Protein AF-A0A975Q395-F1 (afdb_monomer)

Structure (mmCIF, N/CA/C/O backbone):
data_AF-A0A975Q395-F1
#
_entry.id   AF-A0A975Q395-F1
#
loop_
_atom_site.group_PDB
_atom_site.id
_atom_site.type_symbol
_atom_site.label_atom_id
_atom_site.label_alt_id
_atom_site.label_comp_id
_atom_site.label_asym_id
_atom_site.label_entity_id
_atom_site.label_seq_id
_atom_site.pdbx_PDB_ins_code
_atom_site.Cartn_x
_atom_site.Cartn_y
_atom_site.Cartn_z
_atom_site.occupancy
_atom_site.B_iso_or_equiv
_atom_site.auth_seq_id
_atom_site.auth_comp_id
_atom_site.auth_asym_id
_atom_site.auth_atom_id
_atom_site.pdbx_PDB_model_num
ATOM 1 N N . MET A 1 1 ? -1.078 -1.842 -5.991 1.00 83.56 1 MET A N 1
ATOM 2 C CA . MET A 1 1 ? -2.317 -2.585 -6.320 1.00 83.56 1 MET A CA 1
ATOM 3 C C . MET A 1 1 ? -2.802 -3.463 -5.162 1.00 83.56 1 MET A C 1
ATOM 5 O O . MET A 1 1 ? -3.926 -3.251 -4.735 1.00 83.56 1 MET A O 1
ATOM 9 N N . LYS A 1 2 ? -1.968 -4.351 -4.591 1.00 90.62 2 LYS A N 1
ATOM 10 C CA . LYS A 1 2 ? -2.314 -5.264 -3.472 1.00 90.62 2 LYS A CA 1
ATOM 11 C C . LYS A 1 2 ? -3.186 -4.651 -2.353 1.00 90.62 2 LYS A C 1
ATOM 13 O O . LYS A 1 2 ? -4.261 -5.162 -2.075 1.00 90.62 2 LYS A O 1
ATOM 18 N N . VAL A 1 3 ? -2.777 -3.516 -1.772 1.00 92.75 3 VAL A N 1
ATOM 19 C CA . VAL A 1 3 ? -3.537 -2.830 -0.699 1.00 92.75 3 VAL A CA 1
ATOM 20 C C . VAL A 1 3 ? -4.941 -2.417 -1.144 1.00 92.75 3 VAL A C 1
ATOM 22 O O . VAL A 1 3 ? -5.898 -2.609 -0.407 1.00 92.75 3 VAL A O 1
ATOM 25 N N . ARG A 1 4 ? -5.093 -1.888 -2.363 1.00 92.69 4 ARG A N 1
ATOM 26 C CA . ARG A 1 4 ? -6.398 -1.450 -2.881 1.00 92.69 4 ARG A CA 1
ATOM 27 C C . ARG A 1 4 ? -7.361 -2.626 -3.049 1.00 92.69 4 ARG A C 1
ATOM 29 O O . ARG A 1 4 ? -8.549 -2.469 -2.804 1.00 92.69 4 ARG A O 1
ATOM 36 N N . LEU A 1 5 ? -6.835 -3.785 -3.442 1.00 92.94 5 LEU A N 1
ATOM 37 C CA . LEU A 1 5 ? -7.609 -5.014 -3.576 1.00 92.94 5 LEU A CA 1
ATOM 38 C C . LEU A 1 5 ? -8.050 -5.555 -2.211 1.00 92.94 5 LEU A C 1
ATOM 40 O O . LEU A 1 5 ? -9.220 -5.870 -2.037 1.00 92.94 5 LEU A O 1
ATOM 44 N N . PHE A 1 6 ? -7.146 -5.561 -1.227 1.00 94.81 6 PHE A N 1
ATOM 45 C CA . PHE A 1 6 ? -7.500 -5.885 0.155 1.00 94.81 6 PHE A CA 1
ATOM 46 C C . PHE A 1 6 ? -8.615 -4.971 0.683 1.00 94.81 6 PHE A C 1
ATOM 48 O O . PHE A 1 6 ? -9.611 -5.462 1.198 1.00 94.81 6 PHE A O 1
ATOM 55 N N . LEU A 1 7 ? -8.478 -3.650 0.521 1.00 94.56 7 LEU A N 1
ATOM 56 C CA . LEU A 1 7 ? -9.487 -2.694 0.987 1.00 94.56 7 LEU A CA 1
ATOM 57 C C . LEU A 1 7 ? -10.838 -2.899 0.289 1.00 94.56 7 LEU A C 1
ATOM 59 O O . LEU A 1 7 ? -11.875 -2.658 0.900 1.00 94.56 7 LEU A O 1
ATOM 63 N N . LEU A 1 8 ? -10.839 -3.343 -0.972 1.00 94.00 8 LEU A N 1
ATOM 64 C CA . LEU A 1 8 ? -12.060 -3.671 -1.707 1.00 94.00 8 LEU A CA 1
ATOM 65 C C . LEU A 1 8 ? -12.758 -4.892 -1.102 1.00 94.00 8 LEU A C 1
ATOM 67 O O . LEU A 1 8 ? -13.934 -4.803 -0.765 1.00 94.00 8 LEU A O 1
ATOM 71 N N . GLU A 1 9 ? -12.046 -6.011 -0.951 1.00 94.19 9 GLU A N 1
ATOM 72 C CA . GLU A 1 9 ? -12.632 -7.259 -0.436 1.00 94.19 9 GLU A CA 1
ATOM 73 C C . GLU A 1 9 ? -13.001 -7.171 1.047 1.00 94.19 9 GLU A C 1
ATOM 75 O O . GLU A 1 9 ? -14.011 -7.730 1.466 1.00 94.19 9 GLU A O 1
ATOM 80 N N . ALA A 1 10 ? -12.243 -6.397 1.825 1.00 93.75 10 ALA A N 1
ATOM 81 C CA . ALA A 1 10 ? -12.565 -6.089 3.212 1.00 93.75 10 ALA A CA 1
ATOM 82 C C . ALA A 1 10 ? -13.753 -5.117 3.363 1.00 93.75 10 ALA A C 1
ATOM 84 O O . ALA A 1 10 ? -14.196 -4.877 4.483 1.00 93.75 10 ALA A O 1
ATOM 85 N N . GLY A 1 11 ? -14.240 -4.514 2.271 1.00 93.38 11 GLY A N 1
ATOM 86 C CA . GLY A 1 11 ? -15.295 -3.497 2.310 1.00 93.38 11 GLY A CA 1
ATOM 87 C C . GLY A 1 11 ? -14.857 -2.149 2.901 1.00 93.38 11 GLY A C 1
ATOM 88 O O . GLY A 1 11 ? -15.705 -1.317 3.199 1.00 93.38 11 GLY A O 1
ATOM 89 N N . LEU A 1 12 ? -13.549 -1.917 3.042 1.00 93.69 12 LEU A N 1
ATOM 90 C CA . LEU A 1 12 ? -12.950 -0.742 3.689 1.00 93.69 12 LEU A CA 1
ATOM 91 C C . LEU A 1 12 ? -12.633 0.403 2.720 1.00 93.69 12 LEU A C 1
ATOM 93 O O . LEU A 1 12 ? -12.220 1.474 3.154 1.00 93.69 12 LEU A O 1
ATOM 97 N N . LEU A 1 13 ? -12.802 0.211 1.406 1.00 91.94 13 LEU A N 1
ATOM 98 C CA . LEU A 1 13 ? -12.572 1.275 0.419 1.00 91.94 13 LEU A CA 1
ATOM 99 C C . LEU A 1 13 ? -13.284 2.605 0.733 1.00 91.94 13 LEU A C 1
ATOM 101 O O . LEU A 1 13 ? -12.658 3.637 0.517 1.00 91.94 13 LEU A O 1
ATOM 105 N N . PRO A 1 14 ? -14.541 2.632 1.220 1.00 92.12 14 PRO A N 1
ATOM 106 C CA . PRO A 1 14 ? -15.214 3.890 1.555 1.00 92.12 14 PRO A CA 1
ATOM 107 C C . PRO A 1 14 ? -14.629 4.608 2.779 1.00 92.12 14 PRO A C 1
ATOM 109 O O . PRO A 1 14 ? -14.914 5.784 2.981 1.00 92.12 14 PRO A O 1
ATOM 112 N N . GLU A 1 15 ? -13.848 3.911 3.607 1.00 90.31 15 GLU A N 1
ATOM 113 C CA . GLU A 1 15 ? -13.273 4.436 4.852 1.00 90.31 15 GLU A CA 1
ATOM 114 C C . GLU A 1 15 ? -11.880 5.047 4.651 1.00 90.31 15 GLU A C 1
ATOM 116 O O . GLU A 1 15 ? -11.310 5.617 5.582 1.00 90.31 15 GLU A O 1
ATOM 121 N N . VAL A 1 16 ? -11.320 4.933 3.445 1.00 91.06 16 VAL A N 1
ATOM 122 C CA . VAL A 1 16 ? -9.986 5.434 3.117 1.00 91.06 16 VAL A CA 1
ATOM 123 C C . VAL A 1 16 ? -10.042 6.503 2.034 1.00 91.06 16 VAL A C 1
ATOM 125 O O . VAL A 1 16 ? -10.790 6.396 1.063 1.00 91.06 16 VAL A O 1
ATOM 128 N N . ASP A 1 17 ? -9.186 7.512 2.160 1.00 93.19 17 ASP A N 1
ATOM 129 C CA . ASP A 1 17 ? -8.898 8.423 1.056 1.00 93.19 17 ASP A CA 1
ATOM 130 C C . ASP A 1 17 ? -7.693 7.898 0.265 1.00 93.19 17 ASP A C 1
ATOM 132 O O . ASP A 1 17 ? -6.634 7.606 0.828 1.00 93.19 17 ASP A O 1
ATOM 136 N N . ILE A 1 18 ? -7.862 7.735 -1.047 1.00 92.06 18 ILE A N 1
ATOM 137 C CA . ILE A 1 18 ? -6.828 7.197 -1.933 1.00 92.06 18 ILE A CA 1
ATOM 138 C C . ILE A 1 18 ? -6.309 8.323 -2.813 1.00 92.06 18 ILE A C 1
ATOM 140 O O . ILE A 1 18 ? -6.895 8.647 -3.847 1.00 92.06 18 ILE A O 1
ATOM 144 N N . LYS A 1 19 ? -5.130 8.834 -2.462 1.00 91.69 19 LYS A N 1
ATOM 145 C CA . LYS A 1 19 ? -4.364 9.724 -3.332 1.00 91.69 19 LYS A CA 1
ATOM 146 C C . LYS 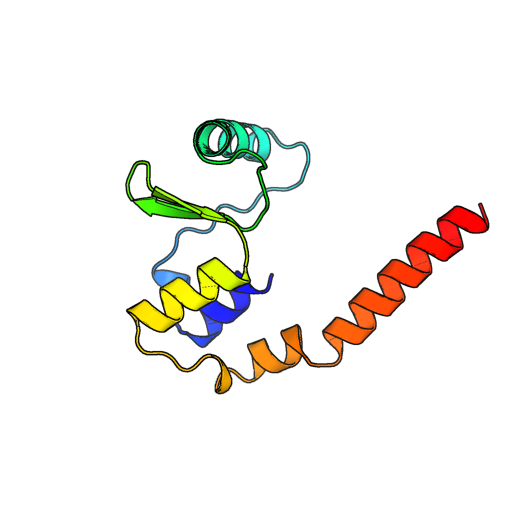A 1 19 ? -3.497 8.900 -4.284 1.00 91.69 19 LYS A C 1
ATOM 148 O O . LYS A 1 19 ? -2.494 8.316 -3.878 1.00 91.69 19 LYS A O 1
ATOM 153 N N . ALA A 1 20 ? -3.907 8.833 -5.549 1.00 90.31 20 ALA A N 1
ATOM 154 C CA . ALA A 1 20 ? -3.126 8.246 -6.634 1.00 90.31 20 ALA A CA 1
ATOM 155 C C . ALA A 1 20 ? -2.508 9.357 -7.489 1.00 90.31 20 ALA A C 1
ATOM 157 O O . ALA A 1 20 ? -3.139 10.383 -7.723 1.00 90.31 20 ALA A O 1
ATOM 158 N N . PHE A 1 21 ? -1.289 9.132 -7.955 1.00 91.25 21 PHE A N 1
ATOM 159 C CA . PHE A 1 21 ? -0.544 10.049 -8.808 1.00 91.25 21 PHE A CA 1
ATOM 160 C C . PHE A 1 21 ? 0.309 9.238 -9.781 1.00 91.25 21 PHE A C 1
ATOM 162 O O . PHE A 1 21 ? 0.664 8.089 -9.499 1.00 91.25 21 PHE A O 1
ATOM 169 N N . ASP A 1 22 ? 0.629 9.848 -10.915 1.00 89.31 22 ASP A N 1
ATOM 170 C CA . ASP A 1 22 ? 1.617 9.313 -11.844 1.00 89.31 22 ASP A CA 1
ATOM 171 C C . ASP A 1 22 ? 3.034 9.734 -11.411 1.00 89.31 22 ASP A C 1
ATOM 173 O O . ASP A 1 22 ? 3.183 10.752 -10.718 1.00 89.31 22 ASP A O 1
ATOM 177 N N . PRO A 1 23 ? 4.074 8.981 -11.812 1.00 86.38 23 PRO A N 1
ATOM 178 C CA . PRO A 1 23 ? 5.458 9.377 -11.581 1.00 86.38 23 PRO A CA 1
ATOM 179 C C . PRO A 1 23 ? 5.782 10.752 -12.179 1.00 86.38 23 PRO A C 1
ATOM 181 O O . PRO A 1 23 ? 5.215 11.151 -13.198 1.00 86.38 23 PRO A O 1
ATOM 184 N N . ASP A 1 24 ? 6.719 11.457 -11.551 1.00 87.56 24 ASP A N 1
ATOM 185 C CA . ASP A 1 24 ? 7.252 12.765 -11.943 1.00 87.56 24 ASP A CA 1
ATOM 186 C C . ASP A 1 24 ? 6.216 13.906 -11.946 1.00 87.56 24 ASP A C 1
ATOM 188 O O . ASP A 1 24 ? 6.411 14.969 -12.551 1.00 87.56 24 ASP A O 1
ATOM 192 N N . THR A 1 25 ? 5.110 13.734 -11.220 1.00 92.62 25 THR A N 1
ATOM 193 C CA . THR A 1 25 ? 4.064 14.756 -11.093 1.00 92.62 25 THR A CA 1
ATOM 194 C C . THR A 1 25 ? 4.293 15.690 -9.894 1.00 92.62 25 THR A C 1
ATOM 196 O O . THR A 1 25 ? 4.981 15.348 -8.928 1.00 92.62 25 THR A O 1
ATOM 199 N N . PRO A 1 26 ? 3.729 16.916 -9.908 1.00 91.69 26 PRO A N 1
ATOM 200 C CA . PRO A 1 26 ? 3.711 17.778 -8.723 1.00 91.69 26 PRO A CA 1
ATOM 201 C C . PRO A 1 26 ? 3.047 17.117 -7.504 1.00 91.69 26 PRO A C 1
ATOM 203 O O . PRO A 1 26 ? 3.483 17.347 -6.377 1.00 91.69 26 PRO A O 1
ATOM 206 N N . ASP A 1 27 ? 2.037 16.272 -7.730 1.00 89.94 27 ASP A N 1
ATOM 207 C CA . ASP A 1 27 ? 1.339 15.550 -6.666 1.00 89.94 27 ASP A CA 1
ATOM 208 C C . ASP A 1 27 ? 2.242 14.527 -5.973 1.00 89.94 27 ASP A C 1
ATOM 210 O O . ASP A 1 27 ? 2.251 14.472 -4.742 1.00 89.94 27 ASP A O 1
ATOM 214 N N . GLU A 1 28 ? 3.046 13.773 -6.734 1.00 91.75 28 GLU A N 1
ATOM 215 C CA . GLU A 1 28 ? 4.058 12.869 -6.173 1.00 91.75 28 GLU A CA 1
ATOM 216 C C . GLU A 1 28 ? 5.071 13.629 -5.315 1.00 91.75 28 GLU A C 1
ATOM 218 O O . GLU A 1 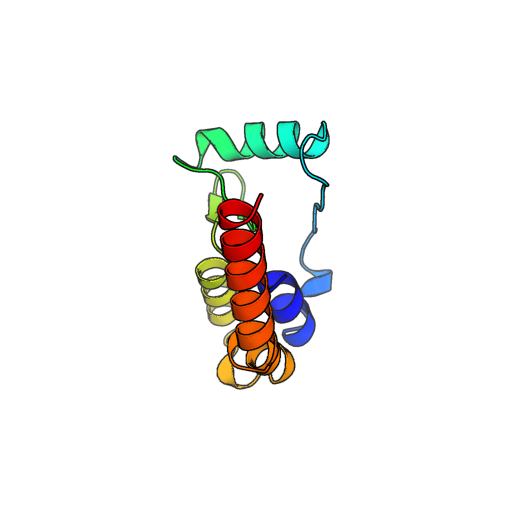28 ? 5.380 13.199 -4.203 1.00 91.75 28 GLU A O 1
ATOM 223 N N . ARG A 1 29 ? 5.572 14.775 -5.800 1.00 91.12 29 ARG A N 1
ATOM 224 C CA . ARG A 1 29 ? 6.539 15.598 -5.055 1.00 91.12 29 ARG A CA 1
ATOM 225 C C . ARG A 1 29 ? 5.959 16.093 -3.738 1.00 91.12 29 ARG A C 1
ATOM 227 O O . ARG A 1 29 ? 6.596 15.927 -2.705 1.00 91.12 29 ARG A O 1
ATOM 234 N N . SER A 1 30 ? 4.733 16.610 -3.761 1.00 91.69 30 SER A N 1
ATOM 235 C CA . SER A 1 30 ? 4.042 17.058 -2.550 1.00 91.69 30 SER A CA 1
ATOM 236 C C . SER A 1 30 ? 3.848 15.921 -1.538 1.00 91.69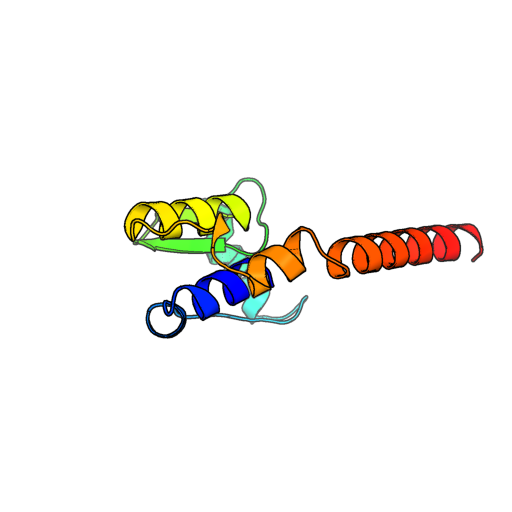 30 SER A C 1
ATOM 238 O O . SER A 1 30 ? 4.096 16.115 -0.350 1.00 91.69 30 SER A O 1
ATOM 240 N N . VAL A 1 31 ? 3.448 14.724 -1.987 1.00 91.38 31 VAL A N 1
ATOM 241 C CA . VAL A 1 31 ? 3.316 13.554 -1.096 1.00 91.38 31 VAL A CA 1
ATOM 242 C C . VAL A 1 31 ? 4.680 13.101 -0.581 1.00 91.38 31 VAL A C 1
ATOM 244 O O . VAL A 1 31 ? 4.817 12.753 0.587 1.00 91.38 31 VAL A O 1
ATOM 247 N N . SER A 1 32 ? 5.705 13.113 -1.429 1.00 90.00 32 SER A N 1
ATOM 248 C CA . SER A 1 32 ? 7.064 12.740 -1.039 1.00 90.00 32 SER A CA 1
ATOM 249 C C . SER A 1 32 ? 7.626 13.681 0.023 1.00 90.00 32 SER A C 1
ATOM 251 O O . SER A 1 32 ? 8.238 13.215 0.976 1.00 90.00 32 SER A O 1
ATOM 253 N N . GLU A 1 33 ? 7.382 14.987 -0.095 1.00 92.19 33 GLU A N 1
ATOM 254 C CA . GLU A 1 33 ? 7.766 15.987 0.909 1.00 92.19 33 GLU A CA 1
ATOM 255 C C . GLU A 1 33 ? 7.059 15.761 2.254 1.00 92.19 33 GLU A C 1
ATOM 257 O O . GLU A 1 33 ? 7.696 15.893 3.297 1.00 92.19 33 GLU A O 1
ATOM 262 N N . GLU A 1 34 ? 5.778 15.367 2.248 1.00 90.81 34 GLU A N 1
ATOM 263 C CA . GLU A 1 34 ? 5.047 14.998 3.471 1.00 90.81 34 GLU A CA 1
ATOM 264 C C . GLU A 1 34 ? 5.621 13.730 4.120 1.00 90.81 34 GLU A C 1
ATOM 266 O O . GLU A 1 34 ? 5.709 13.656 5.341 1.00 90.81 34 GLU A O 1
ATOM 271 N N . LEU A 1 35 ? 6.026 12.736 3.322 1.00 91.44 35 LEU A N 1
ATOM 272 C CA . LEU A 1 35 ? 6.505 11.440 3.813 1.00 91.44 35 LEU A CA 1
ATOM 273 C C . LEU A 1 35 ? 7.999 11.416 4.172 1.00 91.44 35 LEU A C 1
ATOM 275 O O . LEU A 1 35 ? 8.409 10.602 5.002 1.00 91.44 35 LEU A O 1
ATOM 279 N N . ALA A 1 36 ? 8.816 12.286 3.575 1.00 92.06 36 ALA A N 1
ATOM 280 C CA . ALA A 1 36 ? 10.269 12.323 3.759 1.00 92.06 36 ALA A CA 1
ATOM 281 C C . ALA A 1 36 ? 10.728 12.435 5.228 1.00 92.06 36 ALA A C 1
ATOM 283 O O . ALA A 1 36 ? 11.699 11.769 5.584 1.00 92.06 36 ALA A O 1
ATOM 284 N N . PRO A 1 37 ? 10.059 13.197 6.117 1.00 92.81 37 PRO A N 1
ATOM 285 C CA . PRO A 1 37 ? 10.427 13.246 7.532 1.00 92.81 37 PRO A CA 1
ATOM 286 C C . PRO A 1 37 ? 10.149 11.941 8.293 1.00 92.81 37 PRO A C 1
ATOM 288 O O . PRO A 1 37 ? 10.693 11.746 9.378 1.00 92.81 37 PRO A O 1
ATOM 291 N N . HIS A 1 38 ? 9.289 11.068 7.760 1.00 91.38 38 HIS A N 1
ATOM 292 C CA . HIS A 1 38 ? 8.787 9.878 8.453 1.00 91.38 38 HIS A CA 1
ATOM 293 C C . HIS A 1 38 ? 9.442 8.575 7.986 1.00 91.38 38 HIS A C 1
ATOM 295 O O . HIS A 1 38 ? 9.389 7.578 8.706 1.00 91.38 38 HIS A O 1
ATOM 301 N N . PHE A 1 39 ? 10.082 8.571 6.814 1.00 90.75 39 PHE A N 1
ATOM 302 C CA . PHE A 1 39 ? 10.720 7.383 6.254 1.00 90.75 39 PHE A CA 1
ATOM 303 C C . PHE A 1 39 ? 12.134 7.672 5.758 1.00 90.75 39 PHE A C 1
ATOM 305 O O . PHE A 1 39 ? 12.354 8.587 4.974 1.00 90.75 39 PHE A O 1
ATOM 312 N N . GLU A 1 40 ? 13.080 6.801 6.118 1.00 86.50 40 GLU A N 1
ATOM 313 C CA . GLU A 1 40 ? 14.433 6.802 5.541 1.00 86.50 40 GLU A CA 1
ATOM 314 C C . GLU A 1 40 ? 14.403 6.530 4.026 1.00 86.50 40 GLU A C 1
ATOM 316 O O . GLU A 1 40 ? 15.199 7.070 3.259 1.00 86.50 40 GLU A O 1
ATOM 321 N N . LYS A 1 41 ? 13.440 5.713 3.581 1.00 87.88 41 LYS A N 1
ATOM 322 C CA . LYS A 1 41 ? 13.174 5.430 2.173 1.00 87.88 41 LYS A CA 1
ATOM 323 C C . LYS A 1 41 ? 11.674 5.457 1.907 1.00 87.88 41 LYS A C 1
ATOM 325 O O . LYS A 1 41 ? 10.931 4.624 2.427 1.00 87.88 41 LYS A O 1
ATOM 330 N N . ILE A 1 42 ? 11.246 6.371 1.043 1.00 87.69 42 ILE A N 1
ATOM 331 C CA . ILE A 1 42 ? 9.851 6.459 0.612 1.00 87.69 42 ILE A CA 1
ATOM 332 C C . ILE A 1 42 ? 9.560 5.305 -0.348 1.00 87.69 42 ILE A C 1
ATOM 334 O O . ILE A 1 42 ? 10.262 5.094 -1.339 1.00 87.69 42 ILE A O 1
ATOM 338 N N . THR A 1 43 ? 8.526 4.534 -0.029 1.00 88.69 43 THR A N 1
ATOM 339 C CA . THR A 1 43 ? 8.009 3.465 -0.880 1.00 88.69 43 THR A CA 1
ATOM 340 C C . THR A 1 43 ? 6.492 3.552 -0.924 1.00 88.69 43 THR A C 1
ATOM 342 O O . THR A 1 43 ? 5.838 3.971 0.034 1.00 88.69 43 THR A O 1
ATOM 345 N N . TYR A 1 44 ? 5.921 3.157 -2.057 1.00 90.06 44 TYR A N 1
ATOM 346 C CA . TYR A 1 44 ? 4.478 3.125 -2.240 1.00 90.06 44 TYR A CA 1
ATOM 347 C C . TYR A 1 44 ? 3.994 1.674 -2.337 1.00 90.06 44 TYR A C 1
ATOM 349 O O . TYR A 1 44 ? 4.644 0.853 -2.990 1.00 90.06 44 TYR A O 1
ATOM 357 N N . PRO A 1 45 ? 2.847 1.334 -1.725 1.00 93.31 45 PRO A N 1
ATOM 358 C CA . PRO A 1 45 ? 1.926 2.230 -1.018 1.00 93.31 45 PRO A CA 1
ATOM 359 C C . PRO A 1 45 ? 2.409 2.624 0.391 1.00 93.31 45 PRO A C 1
ATOM 361 O O . PRO A 1 45 ? 3.113 1.862 1.050 1.00 93.31 45 PRO A O 1
ATOM 364 N N . SER A 1 46 ? 1.976 3.804 0.837 1.00 93.94 46 SER A N 1
ATOM 365 C CA . SER A 1 46 ? 2.094 4.306 2.212 1.00 93.94 46 SER A CA 1
ATOM 366 C C . SER A 1 46 ? 0.716 4.761 2.695 1.00 93.94 46 SER A C 1
ATOM 368 O O . SER A 1 46 ? -0.107 5.178 1.880 1.00 93.94 46 SER A O 1
ATOM 370 N N . VAL A 1 47 ? 0.455 4.681 3.998 1.00 94.12 47 VAL A N 1
ATOM 371 C CA . VAL A 1 47 ? -0.793 5.153 4.613 1.00 94.12 47 VAL A CA 1
ATOM 372 C C . VAL A 1 47 ? -0.490 6.021 5.828 1.00 94.12 47 VAL A C 1
ATOM 374 O O . VAL A 1 47 ? 0.425 5.741 6.603 1.00 94.12 47 VAL A O 1
ATOM 377 N N . LYS A 1 48 ? -1.289 7.075 5.982 1.00 94.44 48 LYS A N 1
ATOM 378 C CA . LYS A 1 48 ? -1.335 7.935 7.160 1.00 94.44 48 LYS A CA 1
ATOM 379 C C . LYS A 1 48 ? -2.447 7.437 8.074 1.00 94.44 48 LYS A C 1
ATOM 381 O O . LYS A 1 48 ? -3.594 7.350 7.644 1.00 94.44 48 LYS A O 1
ATOM 386 N N . LEU A 1 49 ? -2.110 7.079 9.307 1.00 91.19 49 LEU A N 1
ATOM 387 C CA . LEU A 1 49 ? -3.070 6.560 10.289 1.00 91.19 49 LEU A CA 1
ATOM 388 C C . LEU A 1 49 ? -3.621 7.680 11.166 1.00 91.19 49 LEU A C 1
ATOM 390 O O . LEU A 1 49 ? -4.807 7.704 11.487 1.00 91.19 49 LEU A O 1
ATOM 394 N N . SER A 1 50 ? -2.742 8.601 11.542 1.00 89.31 50 SER A N 1
ATOM 395 C CA . SER A 1 50 ? -3.031 9.794 12.323 1.00 89.31 50 SER A CA 1
ATOM 396 C C . SER A 1 50 ? -1.959 10.852 12.027 1.00 89.31 50 SER A C 1
ATOM 398 O O . SER A 1 50 ? -1.056 10.633 11.215 1.00 89.31 50 SER A O 1
ATOM 400 N N . GLU A 1 51 ? -2.071 12.040 12.614 1.00 87.06 51 GLU A N 1
ATOM 401 C CA . GLU A 1 51 ? -1.080 13.096 12.405 1.00 87.06 51 GLU A CA 1
ATOM 402 C C . GLU A 1 51 ? 0.301 12.660 12.925 1.00 87.06 51 GLU A C 1
ATOM 404 O O . GLU A 1 51 ? 0.479 12.397 14.111 1.00 87.06 51 GLU A O 1
ATOM 409 N N . GLY A 1 52 ? 1.278 12.552 12.019 1.00 86.88 52 GLY A N 1
ATOM 410 C CA . GLY A 1 52 ? 2.638 12.104 12.337 1.00 86.88 52 GLY A CA 1
ATOM 411 C C . GLY A 1 52 ? 2.843 10.584 12.356 1.00 86.88 52 GLY A C 1
ATOM 412 O O . GLY A 1 52 ? 3.984 10.142 12.482 1.00 86.88 52 GLY A O 1
ATOM 413 N N . GLU A 1 53 ? 1.784 9.784 12.192 1.00 91.69 53 GLU A N 1
ATOM 414 C CA . GLU A 1 53 ? 1.853 8.319 12.193 1.00 91.69 53 GLU A CA 1
ATOM 415 C C . GLU A 1 53 ? 1.638 7.762 10.780 1.00 91.69 53 GLU A C 1
ATOM 417 O O . GLU A 1 53 ? 0.529 7.786 10.234 1.00 91.69 53 GLU A O 1
ATOM 422 N N . TYR A 1 54 ? 2.713 7.225 10.204 1.00 93.62 54 TYR A N 1
ATOM 423 C CA . TYR A 1 54 ? 2.729 6.672 8.855 1.00 93.62 54 TYR A CA 1
ATOM 424 C C . TYR A 1 54 ? 3.295 5.258 8.860 1.00 93.62 54 TYR A C 1
ATOM 426 O O . TYR A 1 54 ? 4.199 4.933 9.627 1.00 93.62 54 TYR A O 1
ATOM 434 N N . ILE A 1 55 ? 2.787 4.429 7.954 1.00 93.56 55 ILE A N 1
ATOM 435 C CA . ILE A 1 55 ? 3.331 3.101 7.675 1.00 93.56 55 ILE A CA 1
ATOM 436 C C . ILE A 1 55 ? 3.423 2.905 6.163 1.00 93.56 55 ILE A C 1
ATOM 438 O O . ILE A 1 55 ? 2.551 3.348 5.410 1.00 93.56 55 ILE A O 1
ATOM 442 N N . ASN A 1 56 ? 4.508 2.285 5.717 1.00 92.81 56 ASN A N 1
ATOM 443 C CA . ASN A 1 56 ? 4.753 1.953 4.322 1.00 92.81 56 ASN A CA 1
ATOM 444 C C . ASN A 1 56 ? 4.786 0.433 4.138 1.00 92.81 56 ASN A C 1
ATOM 446 O O . ASN A 1 56 ? 4.857 -0.323 5.100 1.00 92.81 56 ASN A O 1
ATOM 450 N N . GLY A 1 57 ? 4.711 -0.005 2.884 1.00 90.56 57 GLY A N 1
ATOM 451 C CA . GLY A 1 57 ? 4.749 -1.425 2.550 1.00 90.56 57 GLY A CA 1
ATOM 452 C C . GLY A 1 57 ? 3.359 -2.052 2.525 1.00 90.56 57 GLY A C 1
ATOM 453 O O . GLY A 1 57 ? 2.538 -1.896 3.426 1.00 90.56 57 GLY A O 1
ATOM 454 N N . SER A 1 58 ? 3.065 -2.779 1.448 1.00 92.12 58 SER A N 1
ATOM 455 C CA . SER A 1 58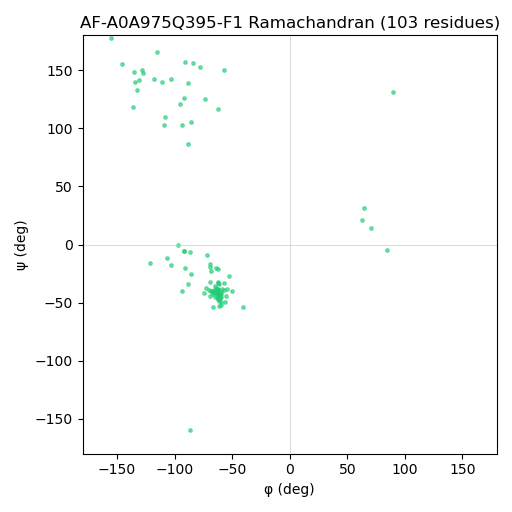 ? 1.728 -3.338 1.248 1.00 92.12 58 SER A CA 1
ATOM 456 C C . SER A 1 58 ? 1.332 -4.364 2.303 1.00 92.12 58 SER A C 1
ATOM 458 O O . SER A 1 58 ? 0.167 -4.405 2.686 1.00 92.12 58 SER A O 1
ATOM 460 N N . ASP A 1 59 ? 2.278 -5.189 2.746 1.00 91.50 59 ASP A N 1
ATOM 461 C CA . ASP A 1 59 ? 2.000 -6.306 3.650 1.00 91.50 59 ASP A CA 1
ATOM 462 C C . ASP A 1 59 ? 1.746 -5.808 5.070 1.00 91.50 59 ASP A C 1
ATOM 464 O O . ASP A 1 59 ? 0.769 -6.217 5.695 1.00 91.50 59 ASP A O 1
ATOM 468 N N . ASP A 1 60 ? 2.544 -4.841 5.523 1.00 93.19 60 ASP A N 1
ATOM 469 C CA . ASP A 1 60 ? 2.390 -4.212 6.832 1.00 93.19 60 ASP A CA 1
ATOM 470 C C . ASP A 1 60 ? 1.075 -3.428 6.931 1.00 93.19 60 ASP A C 1
ATOM 472 O O . ASP A 1 60 ? 0.352 -3.536 7.925 1.00 93.19 60 ASP A O 1
ATOM 476 N N . ILE A 1 61 ? 0.704 -2.707 5.864 1.00 94.56 61 ILE A N 1
ATOM 477 C CA . ILE A 1 61 ? -0.592 -2.020 5.774 1.00 94.56 61 ILE A CA 1
ATOM 478 C C . ILE A 1 61 ? -1.744 -3.028 5.880 1.00 94.56 61 ILE A C 1
ATOM 480 O O . ILE A 1 61 ? -2.660 -2.837 6.681 1.00 94.56 61 ILE A O 1
ATOM 484 N N . ILE A 1 62 ? -1.710 -4.111 5.099 1.00 94.44 62 ILE A N 1
ATOM 485 C CA . ILE A 1 62 ? -2.768 -5.134 5.111 1.00 94.44 62 ILE A CA 1
ATOM 486 C C . ILE A 1 62 ? -2.868 -5.796 6.486 1.00 94.44 62 ILE A C 1
ATOM 488 O O . ILE A 1 62 ? -3.967 -5.902 7.030 1.00 94.44 62 ILE A O 1
ATOM 492 N N . ALA A 1 63 ? -1.738 -6.189 7.076 1.00 93.88 63 ALA A N 1
ATOM 493 C CA . ALA A 1 63 ? -1.698 -6.814 8.392 1.00 93.88 63 ALA A CA 1
ATOM 494 C C . ALA A 1 63 ? -2.288 -5.901 9.478 1.00 93.88 63 ALA A C 1
ATOM 496 O O . ALA A 1 63 ? -3.044 -6.365 10.334 1.00 93.88 63 ALA A O 1
ATOM 497 N N . LEU A 1 64 ? -1.996 -4.597 9.424 1.00 93.62 64 LEU A N 1
ATOM 498 C CA . LEU A 1 64 ? -2.539 -3.618 10.361 1.00 93.62 64 LEU A CA 1
ATOM 499 C C . LEU A 1 64 ? -4.068 -3.535 10.280 1.00 93.62 64 LEU A C 1
ATOM 501 O O . LEU A 1 64 ? -4.741 -3.651 11.306 1.00 93.62 64 LEU A O 1
ATOM 505 N N . PHE A 1 65 ? -4.623 -3.333 9.083 1.00 93.25 65 PHE A N 1
ATOM 506 C CA . PHE A 1 65 ? -6.073 -3.203 8.906 1.00 93.25 65 PHE A CA 1
ATOM 507 C C . PHE A 1 65 ? -6.807 -4.517 9.184 1.00 93.25 65 PHE A C 1
ATOM 509 O O . PHE A 1 65 ? -7.842 -4.503 9.850 1.00 93.25 65 PHE A O 1
ATOM 516 N N . ALA A 1 66 ? -6.246 -5.652 8.761 1.00 93.44 66 ALA A N 1
ATOM 517 C CA . ALA A 1 66 ? -6.807 -6.965 9.053 1.00 93.44 66 ALA A CA 1
ATOM 518 C C . ALA A 1 66 ? -6.872 -7.222 10.563 1.00 93.44 66 ALA A C 1
ATOM 520 O O . ALA A 1 66 ? -7.921 -7.599 11.081 1.00 93.44 66 ALA A O 1
ATOM 521 N N . LYS A 1 67 ? -5.791 -6.920 11.297 1.00 93.69 67 LYS A N 1
ATOM 522 C CA . LYS A 1 67 ? -5.757 -7.047 12.759 1.00 93.69 67 LYS A CA 1
ATOM 523 C C . LYS A 1 67 ? -6.759 -6.118 13.446 1.00 93.69 67 LYS A C 1
ATOM 525 O O . LYS A 1 67 ? -7.398 -6.538 14.405 1.00 93.69 67 LYS A O 1
ATOM 530 N N . ARG A 1 68 ? -6.897 -4.872 12.978 1.00 90.69 68 ARG A N 1
ATOM 531 C CA . ARG A 1 68 ? -7.845 -3.892 13.544 1.00 90.69 68 ARG A CA 1
ATOM 532 C C . ARG A 1 68 ? -9.300 -4.343 13.409 1.00 90.69 68 ARG A C 1
ATOM 534 O O . ARG A 1 68 ? -10.063 -4.145 14.346 1.00 90.69 68 ARG A O 1
ATOM 541 N N . GLN A 1 69 ? -9.650 -4.966 12.286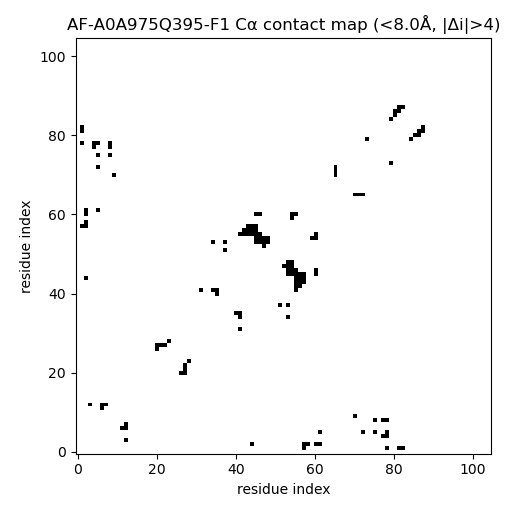 1.00 90.56 69 GLN A N 1
ATOM 542 C CA . GLN A 1 69 ? -11.018 -5.402 11.986 1.00 90.56 69 GLN A CA 1
ATOM 543 C C . GLN A 1 69 ? -11.282 -6.886 12.303 1.00 90.56 69 GLN A C 1
ATOM 545 O O . GLN A 1 69 ? -12.394 -7.367 12.105 1.00 90.56 69 GLN A O 1
ATOM 550 N N . GLY A 1 70 ? -10.279 -7.628 12.789 1.00 91.88 70 GLY A N 1
ATOM 551 C CA . GLY A 1 70 ? -10.401 -9.064 13.062 1.00 91.88 70 GLY A CA 1
ATOM 552 C C . GLY A 1 70 ? -10.637 -9.911 11.806 1.00 91.88 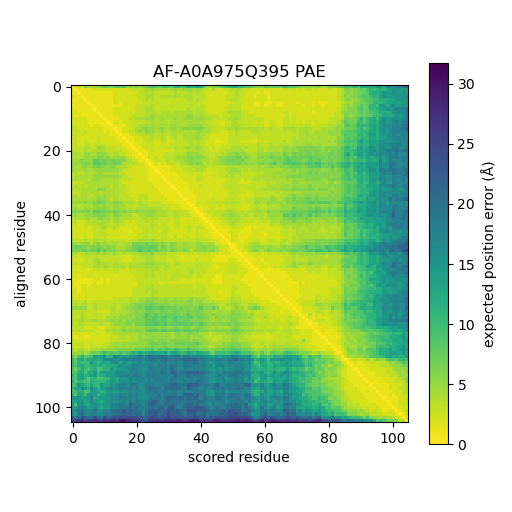70 GLY A C 1
ATOM 553 O O . GLY A 1 70 ? -11.325 -10.926 11.875 1.00 91.88 70 GLY A O 1
ATOM 554 N N . LEU A 1 71 ? -10.104 -9.480 10.660 1.00 93.19 71 LEU A N 1
ATOM 555 C CA . LEU A 1 71 ? -10.290 -10.137 9.367 1.00 93.19 71 LEU A CA 1
ATOM 556 C C . LEU A 1 71 ? -9.220 -11.204 9.131 1.00 93.19 71 LEU A C 1
ATOM 558 O O . LEU A 1 71 ? -8.035 -10.976 9.378 1.00 93.19 71 LEU A O 1
ATOM 562 N N . ASP A 1 72 ? -9.636 -12.340 8.575 1.00 91.56 72 ASP A N 1
ATOM 563 C CA . ASP A 1 72 ? -8.726 -13.358 8.058 1.00 91.56 72 ASP A CA 1
ATOM 564 C C . ASP A 1 72 ? -8.488 -13.140 6.559 1.00 91.56 72 ASP A C 1
ATOM 566 O O . ASP A 1 72 ? -9.314 -13.486 5.713 1.00 91.56 72 ASP A O 1
ATOM 570 N N . VAL A 1 73 ? -7.326 -12.574 6.233 1.00 88.56 73 VAL A N 1
ATOM 571 C CA . VAL A 1 73 ? -6.891 -12.275 4.858 1.00 88.56 73 VAL A CA 1
ATOM 572 C C . VAL A 1 73 ? -6.759 -13.549 4.006 1.00 88.56 73 VAL A C 1
ATOM 574 O O . VAL A 1 73 ? -6.826 -13.482 2.780 1.00 88.56 73 VAL A O 1
ATOM 577 N N . GLY A 1 74 ? -6.619 -14.726 4.628 1.00 87.38 74 GLY A N 1
ATOM 578 C CA . GLY A 1 74 ? -6.611 -16.013 3.928 1.00 87.38 74 GLY A CA 1
ATOM 579 C C . GLY A 1 74 ? -7.936 -16.340 3.232 1.00 87.38 74 GLY A C 1
ATOM 580 O O . GLY A 1 74 ? -7.966 -17.138 2.302 1.00 87.38 74 GLY A O 1
ATOM 581 N N . THR A 1 75 ? -9.031 -15.693 3.639 1.00 89.00 75 THR A N 1
ATOM 582 C CA . THR A 1 75 ? -10.372 -15.914 3.071 1.00 89.00 75 THR A CA 1
ATOM 583 C C . THR A 1 75 ? -10.666 -15.063 1.831 1.00 89.00 75 THR A C 1
ATOM 585 O O . THR A 1 75 ? -11.699 -15.234 1.184 1.00 89.00 75 THR A O 1
ATOM 588 N N . PHE A 1 76 ? -9.765 -14.142 1.487 1.00 92.31 76 PHE A N 1
ATOM 589 C CA . PHE A 1 76 ? -9.953 -13.134 0.445 1.00 92.31 76 PHE A CA 1
ATOM 590 C C . PHE A 1 76 ? -9.503 -13.668 -0.917 1.00 92.31 76 PHE A C 1
ATOM 592 O O . PHE A 1 76 ? -8.352 -13.510 -1.313 1.00 92.31 76 PHE A O 1
ATOM 599 N N . GLY A 1 77 ? -10.413 -14.356 -1.613 1.00 87.88 77 GLY A N 1
ATOM 600 C CA . GLY A 1 77 ? -10.104 -15.107 -2.833 1.00 87.88 77 GLY A CA 1
ATOM 601 C C . GLY A 1 77 ? -9.428 -14.282 -3.932 1.00 87.88 77 GLY A C 1
ATOM 602 O O . GLY A 1 77 ? -8.425 -14.725 -4.484 1.00 87.88 77 GLY A O 1
ATOM 603 N N . THR A 1 78 ? -9.901 -13.063 -4.216 1.00 87.12 78 THR A N 1
ATOM 604 C CA . THR A 1 78 ? -9.289 -12.239 -5.274 1.00 87.12 78 THR A CA 1
ATOM 605 C C . THR A 1 78 ? -7.907 -11.756 -4.854 1.00 87.12 78 THR A C 1
ATOM 607 O O . THR A 1 78 ? -6.987 -11.711 -5.673 1.00 87.12 78 THR A O 1
ATOM 610 N N . LEU A 1 79 ? -7.737 -11.388 -3.582 1.00 88.56 79 LEU A N 1
ATOM 611 C CA . LEU A 1 79 ? -6.434 -11.025 -3.043 1.00 88.56 79 LEU A CA 1
ATOM 612 C C . LEU A 1 79 ? -5.448 -12.192 -3.124 1.00 88.56 79 LEU A C 1
ATOM 614 O O . LEU A 1 79 ? -4.325 -11.968 -3.568 1.00 88.56 79 LEU A O 1
ATOM 618 N N . GLN A 1 80 ? -5.875 -13.405 -2.762 1.00 88.44 80 GLN A N 1
ATOM 619 C CA . GLN A 1 80 ? -5.063 -14.620 -2.868 1.00 88.44 80 GLN A CA 1
ATOM 620 C C . GLN A 1 80 ? -4.668 -14.905 -4.322 1.00 88.44 80 GLN A C 1
ATOM 622 O O . GLN A 1 80 ? -3.489 -15.096 -4.613 1.00 88.44 80 GLN A O 1
ATOM 627 N N . ASP A 1 81 ? -5.606 -14.817 -5.266 1.00 85.81 81 ASP A N 1
ATOM 628 C CA . ASP A 1 81 ? -5.316 -14.992 -6.694 1.00 85.81 81 ASP A CA 1
ATOM 629 C C . ASP A 1 81 ? -4.326 -13.942 -7.231 1.00 85.81 81 ASP A C 1
ATOM 631 O O . ASP A 1 81 ? -3.505 -14.229 -8.107 1.00 85.81 81 ASP A O 1
ATOM 635 N N . TYR A 1 82 ? -4.371 -12.717 -6.703 1.00 83.94 82 TYR A N 1
ATOM 636 C CA . TYR A 1 82 ? -3.426 -11.660 -7.059 1.00 83.94 82 TYR A CA 1
ATOM 637 C C . TYR A 1 82 ? -2.029 -11.891 -6.461 1.00 83.94 82 TYR A C 1
ATOM 639 O O . TYR A 1 82 ? -1.031 -11.553 -7.100 1.00 83.94 82 TYR A O 1
ATOM 647 N N . THR A 1 83 ? -1.938 -12.412 -5.233 1.00 81.50 83 THR A N 1
ATOM 648 C CA . THR A 1 83 ? -0.657 -12.590 -4.530 1.00 81.50 83 THR A CA 1
ATOM 649 C C . THR A 1 83 ? 0.029 -13.912 -4.817 1.00 81.50 83 THR A C 1
ATOM 651 O O . THR A 1 83 ? 1.251 -13.946 -4.829 1.00 81.50 83 THR A O 1
ATOM 654 N N . GLU A 1 84 ? -0.734 -14.978 -5.027 1.00 77.12 84 GLU A N 1
ATOM 655 C CA . GLU A 1 84 ? -0.229 -16.352 -5.153 1.00 77.12 84 GLU A CA 1
ATOM 656 C C . GLU A 1 84 ? -0.609 -16.995 -6.495 1.00 77.12 84 GLU A C 1
ATOM 658 O O . GLU A 1 84 ? -0.032 -18.006 -6.896 1.00 77.12 84 GLU A O 1
ATOM 663 N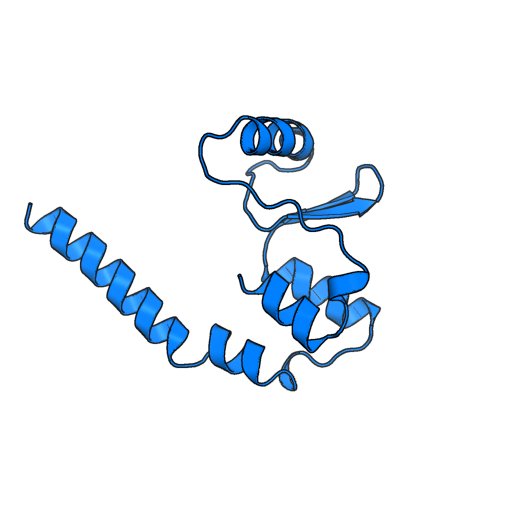 N . GLY A 1 85 ? -1.572 -16.413 -7.214 1.00 71.88 85 GLY A N 1
ATOM 664 C CA . GLY A 1 85 ? -2.065 -16.937 -8.484 1.00 71.88 85 GLY A CA 1
ATOM 665 C C . GLY A 1 85 ? -1.270 -16.481 -9.714 1.00 71.88 85 GLY A C 1
ATOM 666 O O . GLY A 1 85 ? -0.121 -16.042 -9.657 1.00 71.88 85 GLY A O 1
ATOM 667 N N . VAL A 1 86 ? -1.914 -16.578 -10.885 1.00 67.62 86 VAL A N 1
ATOM 668 C CA . VAL A 1 86 ? -1.322 -16.351 -12.225 1.00 67.62 86 VAL A CA 1
ATOM 669 C C . VAL A 1 86 ? -0.606 -15.001 -12.353 1.00 67.62 86 VAL A C 1
ATOM 671 O O . VAL A 1 86 ? 0.329 -14.860 -13.144 1.00 67.62 86 VAL A O 1
ATOM 674 N N . PHE A 1 87 ? -1.017 -14.007 -11.567 1.00 68.75 87 PHE A N 1
ATOM 675 C CA . PHE A 1 87 ? -0.412 -12.684 -11.590 1.00 68.75 87 PHE A CA 1
ATOM 676 C C . PHE A 1 87 ? 1.067 -12.701 -11.181 1.00 68.75 87 PHE A C 1
ATOM 678 O O . PHE A 1 87 ? 1.878 -12.036 -11.827 1.00 68.75 87 PHE A O 1
ATOM 685 N N . GLU A 1 88 ? 1.451 -13.505 -10.187 1.00 71.50 88 GLU A N 1
ATOM 686 C CA . GLU A 1 88 ? 2.850 -13.610 -9.753 1.00 71.50 88 GLU A CA 1
ATOM 687 C C . GLU A 1 88 ? 3.736 -14.168 -10.879 1.00 71.50 88 GLU A C 1
ATOM 689 O O . GLU A 1 88 ? 4.815 -13.642 -11.177 1.00 71.50 88 GLU A O 1
ATOM 694 N N . HIS A 1 89 ? 3.208 -15.150 -11.615 1.00 75.81 89 HIS A N 1
ATOM 695 C CA . HIS A 1 89 ? 3.857 -15.706 -12.798 1.00 75.81 89 HIS A CA 1
ATOM 696 C C . HIS A 1 89 ? 4.014 -14.668 -13.923 1.00 75.81 89 HIS A C 1
ATOM 698 O O . HIS A 1 89 ? 5.074 -14.577 -14.544 1.00 75.81 89 HIS A O 1
ATOM 704 N N . LEU A 1 90 ? 2.995 -13.837 -14.162 1.00 77.19 90 LEU A N 1
ATOM 705 C CA . LEU A 1 90 ? 3.048 -12.764 -15.160 1.00 77.19 90 LEU A CA 1
ATOM 706 C C . LEU A 1 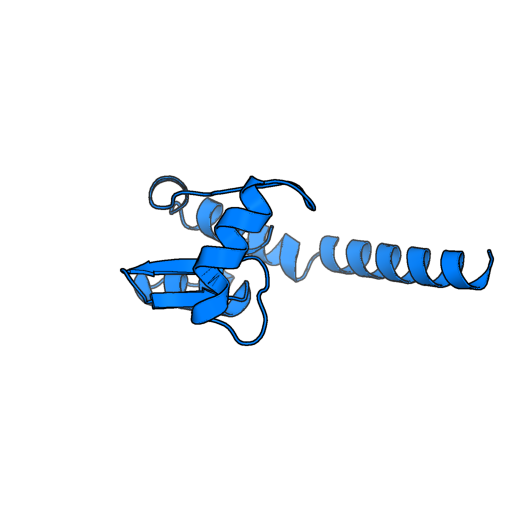90 ? 4.063 -11.671 -14.792 1.00 77.19 90 LEU A C 1
ATOM 708 O O . LEU A 1 90 ? 4.807 -11.219 -15.663 1.00 77.19 90 LEU A O 1
ATOM 712 N N . VAL A 1 91 ? 4.142 -11.270 -13.517 1.00 80.25 91 VAL A N 1
ATOM 713 C CA . VAL A 1 91 ? 5.149 -10.300 -13.045 1.00 80.25 91 VAL A 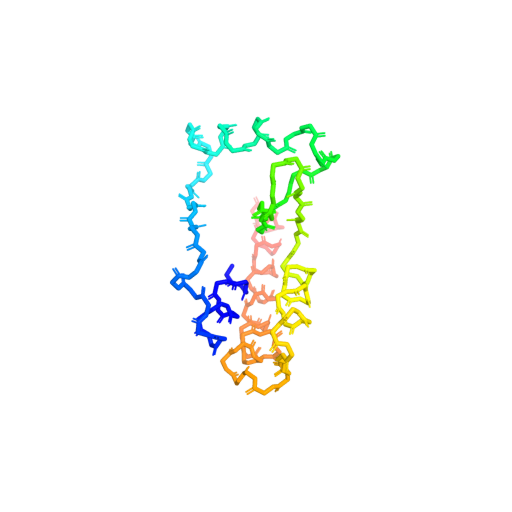CA 1
ATOM 714 C C . VAL A 1 91 ? 6.559 -10.848 -13.237 1.00 80.25 91 VAL A C 1
ATOM 716 O O . VAL A 1 91 ? 7.445 -10.119 -13.692 1.00 80.25 91 VAL A O 1
ATOM 719 N N . ARG A 1 92 ? 6.769 -12.131 -12.930 1.00 82.88 92 ARG A N 1
ATOM 720 C CA . ARG A 1 92 ? 8.050 -12.799 -13.158 1.00 82.88 92 ARG A CA 1
ATOM 721 C C . ARG A 1 92 ? 8.439 -12.779 -14.638 1.00 82.88 92 ARG A C 1
ATOM 723 O O . ARG A 1 92 ? 9.522 -12.298 -14.961 1.00 82.88 92 ARG A O 1
ATOM 730 N N . LEU A 1 93 ? 7.544 -13.212 -15.529 1.00 86.00 93 LEU A N 1
ATOM 731 C CA . LEU A 1 93 ? 7.784 -13.197 -16.978 1.00 86.00 93 LEU A CA 1
ATOM 732 C C . LEU A 1 93 ? 8.064 -11.783 -17.506 1.00 86.00 93 LEU A C 1
ATOM 734 O O . LEU A 1 93 ? 8.920 -11.599 -18.369 1.00 86.00 93 LEU A O 1
ATOM 738 N N . TYR A 1 94 ? 7.376 -10.768 -16.979 1.00 86.81 94 TYR A N 1
ATOM 739 C CA . TYR A 1 94 ? 7.611 -9.375 -17.348 1.00 86.81 94 TYR A CA 1
ATOM 740 C C . TYR A 1 94 ? 9.010 -8.887 -16.941 1.00 86.81 94 TYR A C 1
ATOM 742 O O . TYR A 1 94 ? 9.704 -8.279 -17.758 1.00 86.81 94 TYR A O 1
ATOM 750 N N . ARG A 1 95 ? 9.459 -9.190 -15.713 1.00 85.56 95 ARG A N 1
ATOM 751 C CA . ARG A 1 95 ? 10.820 -8.857 -15.247 1.00 85.56 95 ARG A CA 1
ATOM 752 C C . ARG A 1 95 ? 11.887 -9.558 -16.083 1.00 85.56 95 ARG A C 1
ATOM 754 O O . ARG A 1 95 ? 12.800 -8.895 -16.567 1.00 85.56 95 ARG A O 1
ATOM 761 N N . GLU A 1 96 ? 11.718 -10.859 -16.323 1.00 89.69 96 GLU A N 1
ATOM 762 C CA . GLU A 1 96 ? 12.606 -11.640 -17.193 1.00 89.69 96 GLU A CA 1
ATOM 763 C C . GLU A 1 96 ? 12.664 -11.034 -18.611 1.00 89.69 96 GLU A C 1
ATOM 765 O O . GLU A 1 96 ? 13.736 -10.938 -19.210 1.00 89.69 96 GLU A O 1
ATOM 770 N N . ASN A 1 97 ? 11.537 -10.543 -19.143 1.00 91.19 97 ASN A N 1
ATOM 771 C CA . ASN A 1 97 ? 11.492 -9.890 -20.453 1.00 91.19 97 ASN A CA 1
ATOM 772 C C . ASN A 1 97 ? 12.253 -8.555 -20.490 1.00 91.19 97 ASN A C 1
ATOM 774 O O . ASN A 1 97 ? 12.943 -8.283 -21.474 1.00 91.19 97 ASN A O 1
ATOM 778 N N . ILE A 1 98 ? 12.142 -7.730 -19.442 1.00 91.31 98 ILE A N 1
ATOM 779 C CA . ILE A 1 98 ? 12.905 -6.478 -19.317 1.00 91.31 98 ILE A CA 1
ATOM 780 C C . ILE A 1 98 ? 14.405 -6.775 -19.278 1.00 91.31 98 ILE A C 1
ATOM 782 O O . ILE A 1 98 ? 15.164 -6.167 -20.032 1.00 91.31 98 ILE A O 1
ATOM 786 N N . GLU A 1 99 ? 14.831 -7.726 -18.444 1.00 90.19 99 GLU A N 1
ATOM 787 C CA . GLU A 1 99 ? 16.243 -8.103 -18.321 1.00 90.19 99 GLU A CA 1
ATOM 788 C C . GLU A 1 99 ? 16.811 -8.647 -19.636 1.00 90.19 99 GLU A C 1
ATOM 790 O O . GLU A 1 99 ? 17.913 -8.278 -20.040 1.00 90.19 99 GLU A O 1
ATOM 795 N N . LEU A 1 100 ? 16.056 -9.494 -20.343 1.00 88.69 100 LEU A N 1
ATOM 796 C CA . LEU A 1 100 ? 16.465 -10.018 -21.647 1.00 88.69 100 LEU A CA 1
ATOM 797 C C . LEU A 1 100 ? 16.601 -8.908 -22.691 1.00 88.69 100 LEU A C 1
ATOM 799 O O . LEU A 1 100 ? 17.594 -8.881 -23.416 1.00 88.69 100 LEU A O 1
ATOM 803 N N . LYS A 1 101 ? 15.647 -7.972 -22.751 1.00 87.12 101 LYS A N 1
ATOM 804 C CA . LYS A 1 101 ? 15.725 -6.812 -23.654 1.00 87.12 101 LYS A CA 1
ATOM 805 C C . LYS A 1 101 ? 16.925 -5.923 -23.339 1.00 87.12 101 LYS A C 1
ATOM 807 O O . LYS A 1 101 ? 17.582 -5.477 -24.269 1.00 87.12 101 LYS A O 1
ATOM 812 N N . ALA A 1 102 ? 17.249 -5.723 -22.063 1.00 86.25 102 ALA A N 1
ATOM 813 C CA . ALA A 1 102 ? 18.424 -4.957 -21.646 1.00 86.25 102 ALA A CA 1
ATOM 814 C C . ALA A 1 102 ? 19.762 -5.646 -21.984 1.00 86.25 102 ALA A C 1
ATOM 816 O O . ALA A 1 102 ? 20.785 -4.976 -22.056 1.00 86.25 102 ALA A O 1
ATOM 817 N N . ARG A 1 103 ? 19.774 -6.974 -22.171 1.00 79.81 103 ARG A N 1
ATOM 818 C CA . ARG A 1 103 ? 20.968 -7.749 -22.565 1.00 79.81 103 ARG A CA 1
ATOM 819 C C . ARG A 1 103 ? 21.129 -7.915 -24.078 1.00 79.81 103 ARG A C 1
ATOM 821 O O . ARG A 1 103 ? 22.213 -8.288 -24.517 1.00 79.81 103 ARG A O 1
ATOM 828 N N . LEU A 1 104 ? 20.049 -7.746 -24.842 1.00 77.69 104 LEU A N 1
ATOM 829 C CA . LEU A 1 104 ? 20.001 -7.964 -26.294 1.00 77.69 104 LEU A CA 1
ATOM 830 C C . LEU A 1 104 ? 19.931 -6.663 -27.112 1.00 77.69 104 LEU A C 1
ATOM 832 O O . LEU A 1 104 ? 20.075 -6.732 -28.333 1.00 77.69 104 LEU A O 1
ATOM 836 N N . GLY A 1 105 ? 19.684 -5.519 -26.468 1.00 56.25 105 GLY A N 1
ATOM 837 C CA . GLY A 1 105 ? 19.881 -4.176 -27.028 1.00 56.25 105 GLY A CA 1
ATOM 838 C C . GLY A 1 105 ? 21.238 -3.608 -26.643 1.00 56.25 105 GLY A C 1
ATOM 839 O O . GLY A 1 105 ? 21.741 -2.773 -27.425 1.00 56.25 105 GLY A O 1
#

Secondary structure (DSSP, 8-state):
-HHHHHHHHTT-GGGS------TT-HHHHHHHHHHTTT-SS--SSEEEEETTEEEESHHHHHHHHHHHHT--GGG-HHHHHHHTSHHHHHHHHHHHHHHHHHHH-

Radius of gyration: 16.36 Å; Cα contacts (8 Å, |Δi|>4): 72; chains: 1; bounding box: 36×35×41 Å

Foldseek 3Di:
DLQCLLCVLVVNVVVDDDDDDDPPDPSVVVVCVVCVVPDPDDDPPKDDPDVSDIDHDRVVSSVVVCVVVVHDPVVRVVSCCCPPNPVVVVVVVVVVVVVVVVVVD

Organism: NCBI:txid1592790

Mean predicted aligned error: 6.93 Å

Sequence (105 aa):
MKVRLFLLEAGLLPEVDIKAFDPDTPDERSVSEELAPHFEKITYPSVKLSEGEYINGSDDIIALFAKRQGLDVGTFGTLQDYTEGVFEHLVRLYRENIELKARLG

Nearest PDB structures (foldseek):
  3frc-assembly1_B  TM=5.906E-01  e=5.431E+00  Plasmodium falciparum

pLDDT: mean 88.81, std 6.42, range [56.25, 94.81]

Solvent-accessible surface area (backbone atoms only — not comparable to full-atom values): 6528 Å² total; per-residue (Å²): 110,72,49,62,47,47,29,51,77,70,68,43,53,88,81,52,88,83,90,82,71,59,88,96,36,74,64,42,51,55,51,46,64,69,44,52,88,79,35,101,68,88,57,84,55,62,49,77,82,52,96,94,40,72,52,55,43,49,66,58,51,46,53,51,54,27,63,75,70,73,52,67,71,90,74,38,63,69,50,45,40,55,68,74,30,71,49,46,57,50,55,50,54,50,53,55,49,52,55,50,51,70,73,74,107